Protein AF-A0A5M8RZS4-F1 (afdb_monomer_lite)

Secondary structure (DSSP, 8-state):
-EEEEEEEEEE-TTS-EEEEEEE-HHHHHHHHHHHHHHHHHTT-----HHHHHTTSEEEEEE--S-SS--HHHHHHHHHHTTSEEEEEEEETTEEEEEEPHHHHHHHHHHHHHHHHHTT--

Foldseek 3Di:
DKDKWWWAWDQDPVQWIDTPDTHDPVRLVVVLVVQVVVCVVVVHDHQDSLLSSLSTDIFTFDDDPPDDDDPVRVQVRCVVVQQWDFPPDADPVGTTIGGDPVNVVSNVVSVVVSCVSVVVD

Radius of gyration: 15.72 Å; chains: 1; bounding box: 37×32×42 Å

pLDDT: mean 93.17, std 5.88, range [57.53, 98.19]

Structure (mmCIF, N/CA/C/O backbone):
data_AF-A0A5M8RZS4-F1
#
_entry.id   AF-A0A5M8RZS4-F1
#
loop_
_atom_site.group_PDB
_atom_site.id
_atom_site.type_symbol
_atom_site.label_atom_id
_atom_site.label_alt_id
_atom_site.label_comp_id
_atom_site.label_asym_id
_atom_site.label_entity_id
_atom_site.label_seq_id
_atom_site.pdbx_PDB_ins_code
_atom_site.Cartn_x
_atom_site.Cartn_y
_atom_site.Cartn_z
_atom_site.occupancy
_atom_site.B_iso_or_equiv
_atom_site.auth_seq_id
_atom_site.auth_comp_id
_atom_site.auth_asym_id
_atom_site.auth_atom_id
_atom_site.pdbx_PDB_model_num
ATOM 1 N N . MET A 1 1 ? 15.643 13.192 -7.607 1.00 82.75 1 MET A N 1
ATOM 2 C CA . MET A 1 1 ? 15.361 13.285 -6.157 1.00 82.75 1 MET A CA 1
ATOM 3 C C . MET A 1 1 ? 14.949 11.918 -5.609 1.00 82.75 1 MET A C 1
ATOM 5 O O . MET A 1 1 ? 14.675 11.017 -6.399 1.00 82.75 1 MET A O 1
ATOM 9 N N . LYS A 1 2 ? 14.978 11.732 -4.285 1.00 85.56 2 LYS A N 1
ATOM 10 C CA . LYS A 1 2 ? 14.426 10.560 -3.586 1.00 85.56 2 LYS A CA 1
ATOM 11 C C . LYS A 1 2 ? 13.535 11.069 -2.458 1.00 85.56 2 LYS A C 1
ATOM 13 O O . LYS A 1 2 ? 13.983 11.951 -1.732 1.00 85.56 2 LYS A O 1
ATOM 18 N N . ALA A 1 3 ? 12.328 10.537 -2.333 1.00 91.31 3 ALA A N 1
ATOM 19 C CA . ALA A 1 3 ? 11.406 10.868 -1.250 1.00 91.31 3 ALA A CA 1
ATOM 20 C C . ALA A 1 3 ? 10.629 9.619 -0.819 1.00 91.31 3 ALA A C 1
ATOM 22 O O . ALA A 1 3 ? 10.516 8.661 -1.586 1.00 91.31 3 ALA A O 1
ATOM 23 N N . GLU A 1 4 ? 10.153 9.623 0.419 1.00 94.38 4 GLU A N 1
ATOM 24 C CA . GLU A 1 4 ? 9.324 8.555 0.972 1.00 94.38 4 GLU A CA 1
ATOM 25 C C . GLU A 1 4 ? 7.849 8.844 0.682 1.00 94.38 4 GLU A C 1
ATOM 27 O O . GLU A 1 4 ? 7.398 9.975 0.848 1.00 94.38 4 GLU A O 1
ATOM 32 N N . PHE A 1 5 ? 7.112 7.818 0.263 1.00 96.12 5 PHE A N 1
ATOM 33 C CA . PHE A 1 5 ? 5.683 7.895 -0.026 1.00 96.12 5 PHE A CA 1
ATOM 34 C C . PHE A 1 5 ? 4.940 6.696 0.559 1.00 96.12 5 PHE A C 1
ATOM 36 O O . PHE A 1 5 ? 5.482 5.591 0.686 1.00 96.12 5 PHE A O 1
ATOM 43 N N . TYR A 1 6 ? 3.665 6.913 0.856 1.00 97.38 6 TYR A N 1
ATOM 44 C CA . TYR A 1 6 ? 2.695 5.901 1.230 1.00 97.38 6 TYR A CA 1
ATOM 45 C C . TYR A 1 6 ? 1.814 5.581 0.034 1.00 97.38 6 TYR A C 1
ATOM 47 O O . TYR A 1 6 ? 1.057 6.411 -0.460 1.00 97.38 6 TYR A O 1
ATOM 55 N N . VAL A 1 7 ? 1.923 4.347 -0.438 1.00 97.44 7 VAL A N 1
ATOM 56 C CA . VAL A 1 7 ? 1.322 3.932 -1.699 1.00 97.44 7 VAL A CA 1
ATOM 57 C C . VAL A 1 7 ? 0.205 2.940 -1.433 1.00 97.44 7 VAL A C 1
ATOM 59 O O . VAL A 1 7 ? 0.449 1.865 -0.888 1.00 97.44 7 VAL A O 1
ATOM 62 N N . ASN A 1 8 ? -1.020 3.282 -1.817 1.00 97.06 8 ASN A N 1
ATOM 63 C CA . ASN A 1 8 ? -2.150 2.361 -1.750 1.00 97.06 8 ASN A CA 1
ATOM 64 C C . ASN A 1 8 ? -2.278 1.642 -3.092 1.00 97.06 8 ASN A C 1
ATOM 66 O O . ASN A 1 8 ? -2.448 2.289 -4.123 1.00 97.06 8 ASN A O 1
ATOM 70 N N . ILE A 1 9 ? -2.213 0.313 -3.080 1.00 96.56 9 ILE A N 1
ATOM 71 C CA . ILE A 1 9 ? -2.381 -0.501 -4.282 1.00 96.56 9 ILE A CA 1
ATOM 72 C C . ILE A 1 9 ? -3.447 -1.571 -4.079 1.00 96.56 9 ILE A C 1
ATOM 74 O O . ILE A 1 9 ? -3.701 -2.024 -2.963 1.00 96.56 9 ILE A O 1
ATOM 78 N N . GLU A 1 10 ? -3.994 -2.034 -5.191 1.00 95.06 10 GLU A N 1
ATOM 79 C CA . GLU A 1 10 ? -4.912 -3.157 -5.269 1.00 95.06 10 GLU A CA 1
ATOM 80 C C . GLU A 1 10 ? -4.409 -4.168 -6.302 1.00 95.06 10 GLU A C 1
ATOM 82 O O . GLU A 1 10 ? -3.814 -3.805 -7.315 1.00 95.06 10 GLU A O 1
ATOM 87 N N . VAL A 1 11 ? -4.633 -5.456 -6.043 1.00 95.56 11 VAL A N 1
ATOM 88 C CA . VAL A 1 11 ? -4.476 -6.499 -7.059 1.00 95.56 11 VAL A CA 1
ATOM 89 C C . VAL A 1 11 ? -5.862 -6.784 -7.616 1.00 95.56 11 VAL A C 1
ATOM 91 O O . VAL A 1 11 ? -6.696 -7.354 -6.917 1.00 95.56 11 VAL A O 1
ATOM 94 N N . LEU A 1 12 ? -6.098 -6.378 -8.861 1.00 94.12 12 LEU A N 1
ATOM 95 C CA . LEU A 1 12 ? -7.375 -6.563 -9.541 1.00 94.12 12 LEU A CA 1
ATOM 96 C C . LEU A 1 12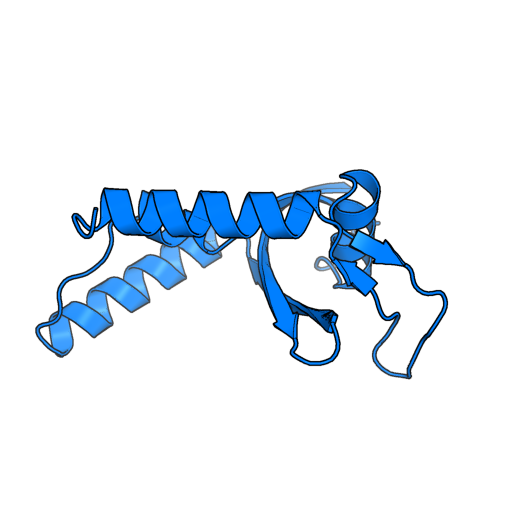 ? -7.651 -8.047 -9.812 1.00 94.12 12 LEU A C 1
ATOM 98 O O . LEU A 1 12 ? -6.726 -8.854 -9.922 1.00 94.12 12 LEU A O 1
ATOM 102 N N . GLU A 1 13 ? -8.918 -8.393 -10.045 1.00 93.38 13 GLU A N 1
ATOM 103 C CA . GLU A 1 13 ? -9.329 -9.744 -10.466 1.00 93.38 13 GLU A CA 1
ATOM 104 C C . GLU A 1 13 ? -8.630 -10.205 -11.756 1.00 93.38 13 GLU A C 1
ATOM 106 O O . GLU A 1 13 ? -8.332 -11.385 -11.927 1.00 93.38 13 GLU A O 1
ATOM 111 N N . SER A 1 14 ? -8.286 -9.261 -12.639 1.00 90.19 14 SER A N 1
ATOM 112 C CA . SER A 1 14 ? -7.489 -9.503 -13.850 1.00 90.19 14 SER A CA 1
ATOM 113 C C . SER A 1 14 ? -6.036 -9.918 -13.568 1.00 90.19 14 SER A C 1
ATOM 115 O O . SER A 1 14 ? -5.301 -10.280 -14.489 1.00 90.19 14 SER A O 1
ATOM 117 N N . GLY A 1 15 ? -5.603 -9.872 -12.305 1.00 93.12 15 GLY A N 1
ATOM 118 C CA . GLY A 1 15 ? -4.262 -10.228 -11.854 1.00 93.12 15 GLY A CA 1
ATOM 119 C C . GLY A 1 15 ? -3.231 -9.109 -11.996 1.00 93.12 15 GLY A C 1
ATOM 120 O O . GLY A 1 15 ? -2.044 -9.370 -11.802 1.00 93.12 15 GLY A O 1
ATOM 121 N N . TYR A 1 16 ? -3.650 -7.887 -12.334 1.00 94.56 16 TYR A N 1
ATOM 122 C CA . TYR A 1 16 ? -2.768 -6.725 -12.452 1.00 94.56 16 TYR A CA 1
ATOM 123 C C . TYR A 1 16 ? -2.806 -5.841 -11.206 1.00 94.56 16 TYR A C 1
ATOM 125 O O . TYR A 1 16 ? -3.802 -5.793 -10.487 1.00 94.56 16 TYR A O 1
ATOM 133 N N . ILE A 1 17 ? -1.705 -5.135 -10.964 1.00 95.81 17 ILE A N 1
ATOM 134 C CA . ILE A 1 17 ? -1.608 -4.118 -9.922 1.00 95.81 17 ILE A CA 1
ATOM 135 C C . ILE A 1 17 ? -2.292 -2.845 -10.416 1.00 95.81 17 ILE A C 1
ATOM 137 O O . ILE A 1 17 ? -1.969 -2.339 -11.491 1.00 95.81 17 ILE A O 1
ATOM 141 N N . TYR A 1 18 ? -3.179 -2.311 -9.591 1.00 93.94 18 TYR A N 1
ATOM 142 C CA . TYR A 1 18 ? -3.753 -0.985 -9.720 1.00 93.94 18 TYR A CA 1
ATOM 143 C C . TYR A 1 18 ? -3.230 -0.088 -8.599 1.00 93.94 18 TYR A C 1
ATOM 145 O O . TYR A 1 18 ? -3.163 -0.502 -7.440 1.00 93.94 18 TYR A O 1
ATOM 153 N N . LEU A 1 19 ? -2.819 1.128 -8.947 1.00 94.75 19 LEU A N 1
ATOM 154 C CA . LEU A 1 19 ? -2.323 2.116 -8.000 1.00 94.75 19 LEU A CA 1
ATOM 155 C C . LEU A 1 19 ? -3.470 3.056 -7.622 1.00 94.75 19 LEU A C 1
ATOM 157 O O . LEU A 1 19 ? -3.890 3.874 -8.429 1.00 94.75 19 LEU A O 1
ATOM 161 N N . ASN A 1 20 ? -3.988 2.917 -6.402 1.00 95.06 20 ASN A N 1
ATOM 162 C CA . ASN A 1 20 ? -5.121 3.708 -5.923 1.00 95.06 20 ASN A CA 1
ATOM 163 C C . ASN A 1 20 ? -4.711 5.137 -5.572 1.00 95.06 20 ASN A C 1
ATOM 165 O O . ASN A 1 20 ? -5.422 6.079 -5.914 1.00 95.06 20 ASN A O 1
ATOM 169 N N . SER A 1 21 ? -3.600 5.293 -4.848 1.00 95.12 21 SER A N 1
ATOM 170 C CA . SER A 1 21 ? -3.081 6.614 -4.498 1.00 95.12 21 SER A CA 1
ATOM 171 C C . SER A 1 21 ? -1.605 6.605 -4.108 1.00 95.12 21 SER A C 1
ATOM 173 O O . SER A 1 21 ? -1.046 5.575 -3.708 1.00 95.12 21 SER A O 1
ATOM 175 N N . ILE A 1 22 ? -0.986 7.780 -4.239 1.00 96.00 22 ILE A N 1
ATOM 176 C CA . ILE A 1 22 ? 0.381 8.082 -3.823 1.00 96.00 22 ILE A CA 1
ATOM 177 C C . ILE A 1 22 ? 0.296 9.279 -2.884 1.00 96.00 22 ILE A C 1
ATOM 179 O O . ILE A 1 22 ? -0.014 10.380 -3.324 1.00 96.00 22 ILE A O 1
ATOM 183 N N . GLU A 1 23 ? 0.550 9.047 -1.605 1.00 95.88 23 GLU A N 1
ATOM 184 C CA . GLU A 1 23 ? 0.379 10.045 -0.551 1.00 95.88 23 GLU A CA 1
ATOM 185 C C . GLU A 1 23 ? 1.730 10.317 0.110 1.00 95.88 23 GLU A C 1
ATOM 187 O O . GLU A 1 23 ? 2.556 9.405 0.254 1.00 95.88 23 GLU A O 1
ATOM 192 N N . ASP A 1 24 ? 1.955 11.545 0.562 1.00 95.06 24 ASP A N 1
ATOM 193 C CA . ASP A 1 24 ? 2.986 11.791 1.564 1.00 95.06 24 ASP A CA 1
ATOM 194 C C . ASP A 1 24 ? 2.463 11.508 2.990 1.00 95.06 24 ASP A C 1
ATOM 196 O O . ASP A 1 24 ? 1.331 11.068 3.207 1.00 95.06 24 ASP A O 1
ATOM 200 N N . GLU A 1 25 ? 3.326 11.665 3.996 1.00 94.88 25 GLU A N 1
ATOM 201 C CA . GLU A 1 25 ? 2.951 11.431 5.396 1.00 94.88 25 GLU A CA 1
ATOM 202 C C . GLU A 1 25 ? 1.840 12.386 5.868 1.00 94.88 25 GLU A C 1
ATOM 204 O O . GLU A 1 25 ? 0.952 11.964 6.610 1.00 94.88 25 GLU A O 1
ATOM 209 N N . GLU A 1 26 ? 1.864 13.650 5.439 1.00 96.31 26 GLU A N 1
ATOM 210 C CA . GLU A 1 26 ? 0.871 14.649 5.836 1.00 96.31 26 GLU A CA 1
ATOM 211 C C . GLU A 1 26 ? -0.501 14.305 5.246 1.00 96.31 26 GLU A C 1
ATOM 213 O O . GLU A 1 26 ? -1.509 14.322 5.961 1.00 96.31 26 GLU A O 1
ATOM 218 N N . ASP A 1 27 ? -0.541 13.887 3.983 1.00 96.19 27 ASP A N 1
ATOM 219 C CA . ASP A 1 27 ? -1.749 13.411 3.314 1.00 96.19 27 ASP A CA 1
ATOM 220 C C . ASP A 1 27 ? -2.367 12.197 4.025 1.00 96.19 27 ASP A C 1
ATOM 222 O O . ASP A 1 27 ? -3.585 12.153 4.257 1.00 96.19 27 ASP A O 1
ATOM 226 N N . VAL A 1 28 ? -1.542 11.233 4.458 1.00 97.06 28 VAL A N 1
ATOM 227 C CA . VAL A 1 28 ? -2.005 10.068 5.233 1.00 97.06 28 VAL A CA 1
ATOM 228 C C . VAL A 1 28 ? -2.587 10.487 6.582 1.00 97.06 28 VAL A C 1
ATOM 230 O O . VAL A 1 28 ? -3.652 9.990 6.965 1.00 97.06 28 VAL A O 1
ATOM 233 N N . LEU A 1 29 ? -1.932 11.403 7.302 1.00 97.75 29 LEU A N 1
ATOM 234 C CA . LEU A 1 29 ? -2.422 11.917 8.585 1.00 97.75 29 LEU A CA 1
ATOM 235 C C . LEU A 1 29 ? -3.744 12.674 8.416 1.00 97.75 29 LEU A C 1
ATOM 237 O O . LEU A 1 29 ? -4.700 12.429 9.159 1.00 97.75 29 LEU A O 1
ATOM 241 N N . ASN A 1 30 ? -3.840 13.521 7.393 1.00 97.69 30 ASN A N 1
ATOM 242 C CA . ASN A 1 30 ? -5.058 14.245 7.047 1.00 97.69 30 ASN A CA 1
ATOM 243 C C . ASN A 1 30 ? -6.193 13.282 6.675 1.00 97.69 30 ASN A C 1
ATOM 245 O O . ASN A 1 30 ? -7.335 13.445 7.115 1.00 97.69 30 ASN A O 1
ATOM 249 N N . SER A 1 31 ? -5.892 12.235 5.904 1.00 96.06 31 SER A N 1
ATOM 250 C CA . SER A 1 31 ? -6.866 11.203 5.551 1.00 96.06 31 SER A CA 1
ATOM 251 C C . SER A 1 31 ? -7.330 10.398 6.767 1.00 96.06 31 SER A C 1
ATOM 253 O O . SER A 1 31 ? -8.525 10.109 6.893 1.00 96.06 31 SER A O 1
ATOM 255 N N . TYR A 1 32 ? -6.425 10.070 7.692 1.00 97.19 32 TYR A N 1
ATOM 256 C CA . TYR A 1 32 ? -6.776 9.424 8.955 1.00 97.19 32 TYR A CA 1
ATOM 257 C C . TYR A 1 32 ? -7.693 10.312 9.802 1.00 97.19 32 TYR A C 1
ATOM 259 O O . TYR A 1 32 ? -8.727 9.842 10.279 1.00 97.19 32 TYR A O 1
ATOM 267 N N . GLN A 1 33 ? -7.382 11.603 9.934 1.00 97.50 33 GLN A N 1
ATOM 268 C CA . GLN A 1 33 ? -8.212 12.532 10.700 1.00 97.50 33 GLN A CA 1
ATOM 269 C C . GLN A 1 33 ? -9.623 12.644 10.107 1.00 97.50 33 GLN A C 1
ATOM 271 O O . GLN A 1 33 ? -10.609 12.505 10.832 1.00 97.50 33 GLN A O 1
ATOM 276 N N . ARG A 1 34 ? -9.740 12.767 8.776 1.00 96.12 34 ARG A N 1
ATOM 277 C CA . ARG A 1 34 ? -11.041 12.738 8.080 1.00 96.12 34 ARG A CA 1
ATOM 278 C C . ARG A 1 34 ? -11.809 11.442 8.345 1.00 96.12 34 ARG A C 1
ATOM 280 O O . ARG A 1 34 ? -13.019 11.483 8.572 1.00 96.12 34 ARG A O 1
ATOM 287 N N . HIS A 1 35 ? -11.123 10.298 8.336 1.00 94.00 35 HIS A N 1
ATOM 288 C CA . HIS A 1 35 ? -11.726 9.003 8.656 1.00 94.00 35 HIS A CA 1
ATOM 289 C C . HIS A 1 35 ? -12.259 8.961 10.095 1.00 94.00 35 HIS A C 1
ATOM 291 O O . HIS A 1 35 ? -13.394 8.534 10.317 1.00 94.00 35 HIS A O 1
ATOM 297 N N . VAL A 1 36 ? -11.474 9.450 11.059 1.00 96.25 36 VAL A N 1
ATOM 298 C CA . VAL A 1 36 ? -11.865 9.528 12.471 1.00 96.25 36 VAL A CA 1
ATOM 299 C C . VAL A 1 36 ? -13.077 10.435 12.662 1.00 96.25 36 VAL A C 1
ATOM 301 O O . VAL A 1 36 ? -14.037 10.049 13.331 1.00 96.25 36 VAL A O 1
ATOM 304 N N . ASP A 1 37 ? -13.070 11.617 12.054 1.00 96.62 37 ASP A N 1
ATOM 305 C CA . ASP A 1 37 ? -14.162 12.581 12.181 1.00 96.62 37 ASP A CA 1
ATOM 306 C C . ASP A 1 37 ? -15.455 12.059 11.557 1.00 96.62 37 ASP A C 1
ATOM 308 O O . ASP A 1 37 ? -16.535 12.218 12.131 1.00 96.62 37 ASP A O 1
ATOM 312 N N . PHE A 1 38 ? -15.360 11.379 10.413 1.00 94.88 38 PHE A N 1
ATOM 313 C CA . PHE A 1 38 ? -16.510 10.724 9.805 1.00 94.88 38 PHE A CA 1
ATOM 314 C C . PHE A 1 38 ? -17.063 9.609 10.697 1.00 94.88 38 PHE A C 1
ATOM 316 O O . PHE A 1 38 ? -18.262 9.582 10.964 1.00 94.88 38 PHE A O 1
ATOM 323 N N . ALA A 1 39 ? -16.205 8.726 11.212 1.00 94.31 39 ALA A N 1
ATOM 324 C CA . ALA A 1 39 ? -16.619 7.631 12.085 1.00 94.31 39 ALA A CA 1
ATOM 325 C C . ALA A 1 39 ? -17.292 8.132 13.373 1.00 94.31 39 ALA A C 1
ATOM 327 O O . ALA A 1 39 ? -18.332 7.596 13.758 1.00 94.31 39 ALA A O 1
ATOM 328 N N . LYS A 1 40 ? -16.769 9.210 13.978 1.00 94.19 40 LYS A N 1
ATOM 329 C CA . LYS A 1 40 ? -17.402 9.895 15.117 1.00 94.19 40 LYS A CA 1
ATOM 330 C C . LYS A 1 40 ? -18.807 10.389 14.774 1.00 94.19 40 LYS A C 1
ATOM 332 O O . LYS A 1 40 ? -19.727 10.160 15.552 1.00 94.19 40 LYS A O 1
ATOM 337 N N . LYS A 1 41 ? -18.992 11.012 13.602 1.00 95.62 41 LYS A N 1
ATOM 338 C CA . LYS A 1 41 ? -20.307 11.504 13.146 1.00 95.62 41 LYS A CA 1
ATOM 339 C C . LYS A 1 41 ? -21.342 10.389 12.987 1.00 95.62 41 LYS A C 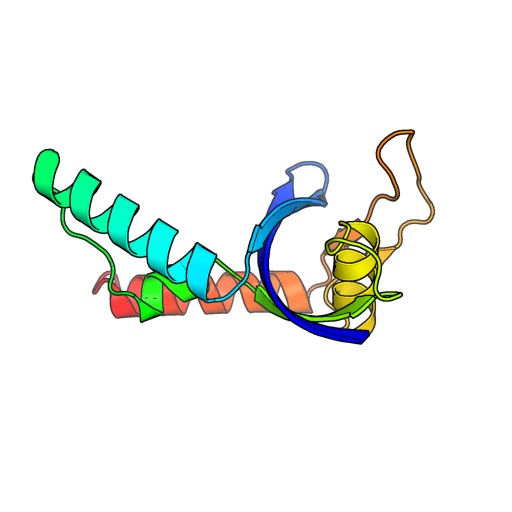1
ATOM 341 O O . LYS A 1 41 ? -22.519 10.634 13.219 1.00 95.62 41 LYS A O 1
ATOM 346 N N . ILE A 1 42 ? -20.920 9.183 12.607 1.00 95.50 42 ILE A N 1
ATOM 347 C CA . ILE A 1 42 ? -21.821 8.040 12.373 1.00 95.50 42 ILE A CA 1
ATOM 348 C C . ILE A 1 42 ? -21.814 7.000 13.506 1.00 95.50 42 ILE A C 1
ATOM 350 O O . ILE A 1 42 ? -22.344 5.904 13.330 1.00 95.50 42 ILE A O 1
ATOM 354 N N . GLY A 1 43 ? -21.189 7.306 14.649 1.00 91.69 43 GLY A N 1
ATOM 355 C CA . GLY A 1 43 ? -21.155 6.424 15.820 1.00 91.69 43 GLY A CA 1
ATOM 356 C C . GLY A 1 43 ? -20.390 5.110 15.618 1.00 91.69 43 GLY A C 1
ATOM 357 O O . GLY A 1 43 ? -20.703 4.114 16.269 1.00 91.69 43 GLY A O 1
ATOM 358 N N . LYS A 1 44 ? -19.403 5.071 14.713 1.00 91.62 44 LYS A N 1
ATOM 359 C CA . LYS A 1 44 ? -18.571 3.882 14.470 1.00 91.62 44 LYS A CA 1
ATOM 360 C C . LYS A 1 44 ? -17.226 3.978 15.185 1.00 91.62 44 LYS A C 1
ATOM 362 O O . LYS A 1 44 ? -16.649 5.053 15.323 1.00 91.62 44 LYS A O 1
ATOM 367 N N . LYS A 1 45 ? -16.704 2.819 15.598 1.00 88.31 45 LYS A N 1
ATOM 368 C CA . LYS A 1 45 ? -15.322 2.696 16.078 1.00 88.31 45 LYS A CA 1
ATOM 369 C C . LYS A 1 45 ? -14.347 2.968 14.932 1.00 88.31 45 LYS A C 1
ATOM 371 O O . LYS A 1 45 ? -14.618 2.613 13.785 1.00 88.31 45 LYS A O 1
ATOM 376 N N . THR A 1 46 ? -13.212 3.561 15.267 1.00 90.94 46 THR A N 1
ATOM 377 C CA . THR A 1 46 ? -12.108 3.839 14.344 1.00 90.94 46 THR A CA 1
ATOM 378 C C . THR A 1 46 ? -10.967 2.867 14.597 1.00 90.94 46 THR A C 1
ATOM 380 O O . THR A 1 46 ? -10.688 2.539 15.750 1.00 90.94 46 THR A O 1
ATOM 383 N N . GLU A 1 47 ? -10.276 2.438 13.541 1.00 92.06 47 GLU A N 1
ATOM 384 C CA . GLU A 1 47 ? -8.955 1.817 13.707 1.00 92.06 47 GLU A CA 1
ATOM 385 C C . GLU A 1 47 ? -7.948 2.862 14.227 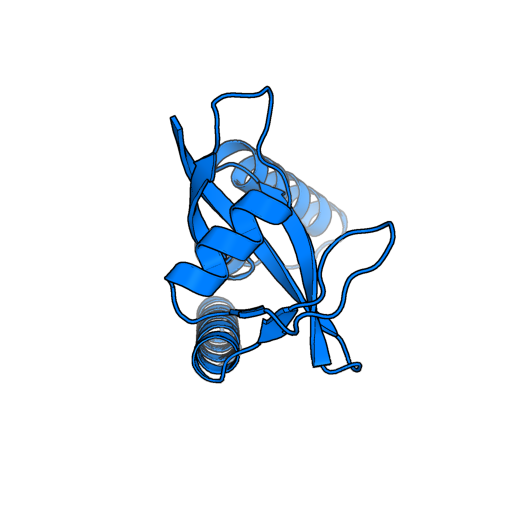1.00 92.06 47 GLU A C 1
ATOM 387 O O . GLU A 1 47 ? -8.160 4.063 14.055 1.00 92.06 47 GLU A O 1
ATOM 392 N N . CYS A 1 48 ? -6.869 2.430 14.886 1.00 94.50 48 CYS A N 1
ATOM 393 C CA . CYS A 1 48 ? -5.790 3.333 15.292 1.00 94.50 48 CYS A CA 1
ATOM 394 C C . CYS A 1 48 ? -4.967 3.795 14.075 1.00 94.50 48 CYS A C 1
ATOM 396 O O . CYS A 1 48 ? -4.975 3.142 13.029 1.00 94.50 48 CYS A O 1
ATOM 398 N N . LEU A 1 49 ? -4.209 4.890 14.216 1.00 95.81 49 LEU A N 1
ATOM 399 C CA . LEU A 1 49 ? -3.371 5.427 13.135 1.00 95.81 49 LEU A CA 1
ATOM 400 C C . LEU A 1 49 ? -2.393 4.379 12.587 1.00 95.81 49 LEU A C 1
ATOM 402 O O . LEU A 1 49 ? -2.223 4.267 11.376 1.00 95.81 49 LEU A O 1
ATOM 406 N N . GLU A 1 50 ? -1.775 3.585 13.463 1.00 95.50 50 GLU A N 1
ATOM 407 C CA . GLU A 1 50 ? -0.861 2.521 13.043 1.00 95.50 50 GLU A CA 1
ATOM 408 C C . GLU A 1 50 ? -1.561 1.501 12.143 1.00 95.50 50 GLU A C 1
ATOM 410 O O . GLU A 1 50 ? -1.040 1.171 11.080 1.00 95.50 50 GLU A O 1
ATOM 415 N N . GLY A 1 51 ? -2.767 1.060 12.513 1.00 95.56 51 GLY A N 1
ATOM 416 C CA . GLY A 1 51 ? -3.587 0.171 11.689 1.00 95.56 51 GLY A CA 1
ATOM 417 C C . GLY A 1 51 ? -3.998 0.827 10.370 1.00 95.56 51 GLY A C 1
ATOM 418 O O . GLY A 1 51 ? -3.908 0.207 9.311 1.00 95.56 51 GLY A O 1
ATOM 419 N N . PHE A 1 52 ? -4.351 2.111 10.403 1.00 95.38 52 PHE A N 1
ATOM 420 C CA . PHE A 1 52 ? -4.695 2.870 9.206 1.00 95.38 52 PHE A CA 1
ATOM 421 C C . PHE A 1 52 ? -3.528 2.932 8.208 1.00 95.38 52 PHE A C 1
ATOM 423 O O . PHE A 1 52 ? -3.716 2.658 7.022 1.00 95.38 52 PHE A O 1
ATOM 430 N N . LYS A 1 53 ? -2.306 3.207 8.687 1.00 96.44 53 LYS A N 1
ATOM 431 C CA . LYS A 1 53 ? -1.091 3.273 7.856 1.00 96.44 53 LYS A CA 1
ATOM 432 C C . LYS A 1 53 ? -0.758 1.954 7.162 1.00 96.44 53 LYS A C 1
ATOM 434 O O . LYS A 1 53 ? -0.176 1.965 6.083 1.00 96.44 53 LYS A O 1
ATOM 439 N N . LYS A 1 54 ? -1.165 0.809 7.717 1.00 96.06 54 LYS A N 1
ATOM 440 C CA . LYS A 1 54 ? -0.958 -0.509 7.087 1.00 96.06 54 LYS A CA 1
ATOM 441 C C . LYS A 1 54 ? -1.778 -0.720 5.808 1.00 96.06 54 LYS A C 1
ATOM 443 O O . LYS A 1 54 ? -1.578 -1.730 5.149 1.00 96.06 54 LYS A O 1
ATOM 448 N N . LYS A 1 55 ? -2.684 0.194 5.434 1.00 95.44 55 LYS A N 1
ATOM 449 C CA . LYS A 1 55 ? -3.314 0.210 4.096 1.00 95.44 55 LYS A CA 1
ATOM 450 C C . LYS A 1 55 ? -2.332 0.560 2.978 1.00 95.44 55 LYS A C 1
ATOM 452 O O . LYS A 1 55 ? -2.633 0.322 1.815 1.00 95.44 55 LYS A O 1
ATOM 457 N N . TYR A 1 56 ? -1.195 1.148 3.333 1.00 97.44 56 TYR A N 1
ATOM 458 C CA . TYR A 1 56 ? -0.232 1.689 2.395 1.00 97.44 56 TYR A CA 1
ATOM 459 C C . TYR A 1 56 ? 1.074 0.900 2.453 1.00 97.44 56 TYR A C 1
ATOM 461 O O . TYR A 1 56 ? 1.508 0.429 3.508 1.00 97.44 56 TYR A O 1
ATOM 469 N N . ILE A 1 57 ? 1.746 0.798 1.316 1.00 97.50 57 ILE A N 1
ATOM 470 C CA . ILE A 1 57 ? 3.121 0.329 1.209 1.00 97.50 57 ILE A CA 1
ATOM 471 C C . ILE A 1 57 ? 4.031 1.550 1.294 1.00 97.50 57 ILE A C 1
ATOM 473 O O . ILE A 1 57 ? 3.932 2.464 0.479 1.00 97.50 57 ILE A O 1
ATOM 477 N N . HIS A 1 58 ? 4.939 1.553 2.266 1.00 96.62 58 HIS A N 1
ATOM 478 C CA . HIS A 1 58 ? 5.927 2.616 2.414 1.00 96.62 58 HIS A CA 1
ATOM 479 C C . HIS A 1 58 ? 7.102 2.405 1.443 1.00 96.62 58 HIS A C 1
ATOM 481 O O . HIS A 1 58 ? 7.805 1.380 1.487 1.00 96.62 58 HIS A O 1
ATOM 487 N N . LEU A 1 59 ? 7.307 3.359 0.535 1.00 96.19 59 LEU A N 1
ATOM 488 C CA . LEU A 1 59 ? 8.289 3.275 -0.540 1.00 96.19 59 LEU A CA 1
ATOM 489 C C . LEU A 1 59 ? 9.163 4.526 -0.616 1.00 96.19 59 LEU A C 1
ATOM 491 O O . LEU A 1 59 ? 8.664 5.636 -0.755 1.00 96.19 59 LEU A O 1
ATOM 495 N N . ASN A 1 60 ? 10.474 4.305 -0.708 1.00 95.19 60 ASN A N 1
ATOM 496 C CA . ASN A 1 60 ? 11.406 5.316 -1.184 1.00 95.19 60 ASN A CA 1
ATOM 497 C C . ASN A 1 60 ? 11.361 5.349 -2.716 1.00 95.19 60 ASN A C 1
ATOM 499 O O . ASN A 1 60 ? 11.806 4.404 -3.383 1.00 95.19 60 ASN A O 1
ATOM 503 N N . VAL A 1 61 ? 10.814 6.424 -3.273 1.00 95.06 61 VAL A N 1
ATOM 504 C CA . VAL A 1 61 ? 10.618 6.595 -4.711 1.00 95.06 61 VAL A CA 1
ATOM 505 C C . VAL A 1 61 ? 11.655 7.570 -5.262 1.00 95.06 61 VAL A C 1
ATOM 507 O O . VAL A 1 61 ? 11.850 8.676 -4.756 1.00 95.06 61 VAL A O 1
ATOM 510 N N . LYS A 1 62 ? 12.343 7.150 -6.331 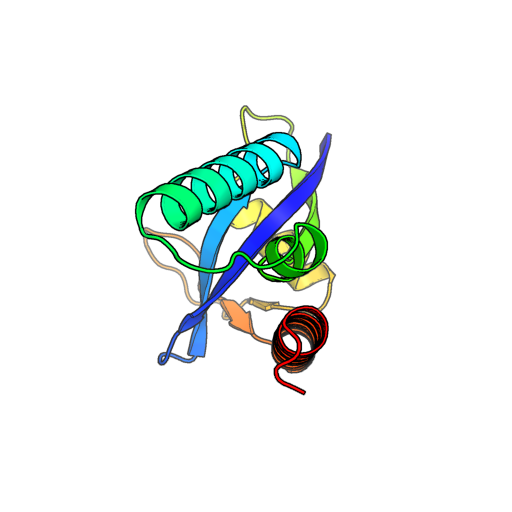1.00 92.56 62 LYS A N 1
ATOM 511 C CA . LYS A 1 62 ? 13.300 7.985 -7.069 1.00 92.56 62 LYS A CA 1
ATOM 512 C C . LYS A 1 62 ? 12.630 8.524 -8.332 1.00 92.56 62 LYS A C 1
ATOM 514 O O . LYS A 1 62 ? 12.288 7.724 -9.196 1.00 92.56 62 LYS A O 1
ATOM 519 N N . PHE A 1 63 ? 12.567 9.845 -8.453 1.00 91.31 63 PHE A N 1
ATOM 520 C CA . PHE A 1 63 ? 11.997 10.578 -9.590 1.00 91.31 63 PHE A CA 1
ATOM 521 C C . PHE A 1 63 ? 12.939 11.717 -10.023 1.00 91.31 63 PHE A C 1
ATOM 523 O O . PHE A 1 63 ? 13.936 12.004 -9.348 1.00 91.31 63 PHE A O 1
ATOM 530 N N . ASP A 1 64 ? 12.683 12.343 -11.164 1.00 88.50 64 ASP A N 1
ATOM 531 C CA . ASP A 1 64 ? 13.570 13.322 -11.819 1.00 88.50 64 ASP A CA 1
ATOM 532 C C . ASP A 1 64 ? 13.532 14.743 -11.217 1.00 88.50 64 ASP A C 1
ATOM 534 O O . ASP A 1 64 ? 14.333 15.589 -11.599 1.00 88.50 64 ASP A O 1
ATOM 538 N N . GLY A 1 65 ? 12.691 14.986 -10.208 1.00 82.69 65 GLY A N 1
ATOM 539 C CA . GLY A 1 65 ? 12.530 16.302 -9.579 1.00 82.69 65 GLY A CA 1
ATOM 540 C C . GLY A 1 65 ? 11.453 17.175 -10.224 1.00 82.69 65 GLY A C 1
ATOM 541 O O . GLY A 1 65 ? 11.318 18.338 -9.847 1.00 82.69 65 GLY A O 1
ATOM 542 N N . ARG A 1 66 ? 10.663 16.622 -11.155 1.00 90.31 66 ARG A N 1
ATOM 543 C CA . ARG A 1 66 ? 9.413 17.239 -11.611 1.00 90.31 66 ARG A CA 1
ATOM 544 C C . ARG A 1 66 ? 8.437 17.470 -10.457 1.00 90.31 66 ARG A C 1
ATOM 546 O O . ARG A 1 66 ? 8.576 16.916 -9.363 1.00 90.31 66 ARG A O 1
ATOM 553 N N . LYS A 1 67 ? 7.434 18.314 -10.708 1.00 85.00 67 LYS A N 1
ATOM 554 C CA . LYS A 1 67 ? 6.386 18.609 -9.731 1.00 85.00 67 LYS A CA 1
ATOM 555 C C . LYS A 1 67 ? 5.496 17.376 -9.559 1.00 85.00 67 LYS A C 1
ATOM 557 O O . LYS A 1 67 ? 4.588 17.158 -10.352 1.00 85.00 67 LYS A O 1
ATOM 562 N N . GLY A 1 68 ? 5.766 16.615 -8.507 1.00 84.44 68 GLY A N 1
ATOM 563 C CA . GLY A 1 68 ? 5.021 15.411 -8.160 1.00 84.44 68 GLY A CA 1
ATOM 564 C C . GLY A 1 68 ? 5.681 14.126 -8.651 1.00 84.44 68 GLY A C 1
ATOM 565 O O . GLY A 1 68 ? 6.552 14.117 -9.522 1.00 84.44 68 GLY A O 1
ATOM 566 N N . VAL A 1 69 ? 5.260 13.034 -8.032 1.00 92.38 69 VAL A N 1
ATOM 567 C CA . VAL A 1 69 ? 5.647 11.670 -8.376 1.00 92.38 69 VAL A CA 1
ATOM 568 C C . VAL A 1 69 ? 4.584 11.080 -9.302 1.00 92.38 69 VAL A C 1
ATOM 570 O O . VAL A 1 69 ? 3.398 11.324 -9.104 1.00 92.38 69 VAL A O 1
ATOM 573 N N . GLU A 1 70 ? 4.995 10.332 -10.323 1.00 92.62 70 GLU A N 1
ATOM 574 C CA . GLU A 1 70 ? 4.053 9.647 -11.216 1.00 92.62 70 GLU A CA 1
ATOM 575 C C . GLU A 1 70 ? 3.940 8.162 -10.868 1.00 92.62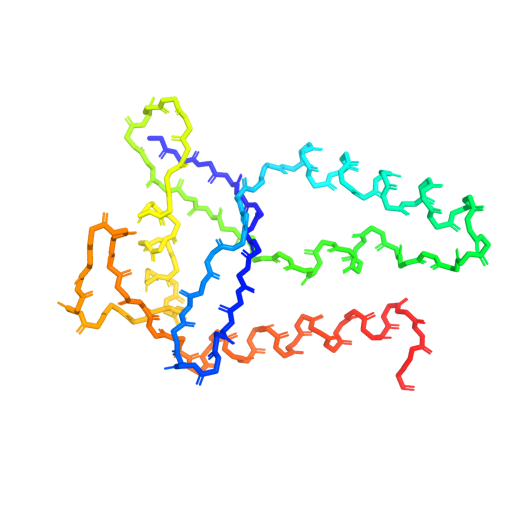 70 GLU A C 1
ATOM 577 O O . GLU A 1 70 ? 4.870 7.555 -10.326 1.00 92.62 70 GLU A O 1
ATOM 582 N N . ASP A 1 71 ? 2.854 7.534 -11.313 1.00 93.12 71 ASP A N 1
ATOM 583 C CA . ASP A 1 71 ? 2.618 6.092 -11.209 1.00 93.12 71 ASP A CA 1
ATOM 584 C C . ASP A 1 71 ? 3.810 5.270 -11.715 1.00 93.12 71 ASP A C 1
ATOM 586 O O . ASP A 1 71 ? 4.207 4.276 -11.105 1.00 93.12 71 ASP A O 1
ATOM 590 N N . SER A 1 72 ? 4.452 5.722 -12.799 1.00 92.31 72 SER A N 1
ATOM 591 C CA . SER A 1 72 ? 5.627 5.058 -13.368 1.00 92.31 72 SER A CA 1
ATOM 592 C C . SER A 1 72 ? 6.837 5.054 -12.420 1.00 92.31 72 SER A C 1
ATOM 594 O O . SER A 1 72 ? 7.600 4.085 -12.398 1.00 92.31 72 SER A O 1
ATOM 596 N N . ASP A 1 73 ? 7.020 6.091 -11.595 1.00 94.44 73 ASP A N 1
ATOM 597 C CA . ASP A 1 73 ? 8.081 6.138 -10.584 1.00 94.44 73 ASP A CA 1
ATOM 598 C C . ASP A 1 73 ? 7.829 5.116 -9.474 1.00 94.44 73 ASP A C 1
ATOM 600 O O . ASP A 1 73 ? 8.746 4.395 -9.059 1.00 94.44 73 ASP A O 1
ATOM 604 N N . VAL A 1 74 ? 6.575 5.026 -9.030 1.00 95.81 74 VAL A N 1
ATOM 605 C CA . VAL A 1 74 ? 6.124 4.094 -7.993 1.00 95.81 74 VAL A CA 1
ATOM 606 C C . VAL A 1 74 ? 6.229 2.651 -8.471 1.00 95.81 74 VAL A C 1
ATOM 608 O O . VAL A 1 74 ? 6.814 1.820 -7.774 1.00 95.81 74 VAL A O 1
ATOM 611 N N . MET A 1 75 ? 5.754 2.347 -9.680 1.00 95.56 75 MET A N 1
ATOM 612 C CA . MET A 1 75 ? 5.857 1.001 -10.247 1.00 95.56 75 MET A CA 1
ATOM 613 C C . MET A 1 75 ? 7.318 0.575 -10.407 1.00 95.56 75 MET A C 1
ATOM 615 O O . MET A 1 75 ? 7.680 -0.537 -10.023 1.00 95.56 75 MET A O 1
ATOM 619 N N . ARG A 1 76 ? 8.209 1.476 -10.847 1.00 94.81 76 ARG A N 1
ATOM 620 C CA . ARG A 1 76 ? 9.659 1.209 -10.857 1.00 94.81 76 ARG A CA 1
ATOM 621 C C . ARG A 1 76 ? 10.209 0.920 -9.459 1.00 94.81 76 ARG A C 1
ATOM 623 O O . ARG A 1 76 ? 11.078 0.058 -9.316 1.00 94.81 76 ARG A O 1
ATOM 630 N N . ALA A 1 77 ? 9.743 1.625 -8.427 1.00 96.75 77 ALA A N 1
ATOM 631 C CA . ALA A 1 77 ? 10.145 1.359 -7.046 1.00 96.75 77 ALA A CA 1
ATOM 632 C C . ALA A 1 77 ? 9.653 -0.018 -6.560 1.00 96.75 77 ALA A C 1
ATOM 634 O O . ALA A 1 77 ? 10.427 -0.753 -5.944 1.00 96.75 77 ALA A O 1
ATOM 635 N N . LEU A 1 78 ? 8.419 -0.407 -6.898 1.00 97.25 78 LEU A N 1
ATOM 636 C CA . LEU A 1 78 ? 7.862 -1.732 -6.602 1.00 97.25 78 LEU A CA 1
ATOM 637 C C . LEU A 1 78 ? 8.637 -2.854 -7.308 1.00 97.25 78 LEU A C 1
ATOM 639 O O . LEU A 1 78 ? 8.989 -3.844 -6.665 1.00 97.25 78 LEU A O 1
ATOM 643 N N . VAL A 1 79 ? 8.971 -2.686 -8.592 1.00 96.38 79 VAL A N 1
ATOM 644 C CA . VAL A 1 79 ? 9.795 -3.647 -9.350 1.00 96.38 79 VAL A CA 1
ATOM 645 C C . VAL A 1 79 ? 11.172 -3.807 -8.700 1.00 96.38 79 VAL A C 1
ATOM 647 O O . VAL A 1 79 ? 11.608 -4.926 -8.442 1.00 96.38 79 VAL A O 1
ATOM 650 N N . ARG A 1 80 ? 11.837 -2.701 -8.333 1.00 96.19 80 ARG A N 1
ATOM 651 C CA . ARG A 1 80 ? 13.141 -2.740 -7.637 1.00 96.19 80 ARG A CA 1
ATOM 652 C C . ARG A 1 80 ? 13.091 -3.457 -6.289 1.00 96.19 80 ARG A C 1
ATOM 654 O O . ARG A 1 80 ? 14.089 -4.048 -5.890 1.00 96.19 80 ARG A O 1
ATOM 661 N N . LYS A 1 81 ? 11.955 -3.407 -5.589 1.00 96.62 81 LYS A N 1
ATOM 662 C CA . LYS A 1 81 ? 11.728 -4.137 -4.332 1.00 96.62 81 LYS A CA 1
ATOM 663 C C . LYS A 1 81 ? 11.228 -5.574 -4.538 1.00 96.62 81 LYS A C 1
ATOM 665 O O . LYS A 1 81 ? 10.898 -6.233 -3.556 1.00 96.62 81 LYS A O 1
ATOM 670 N N . ASN A 1 82 ? 11.171 -6.068 -5.777 1.00 97.44 82 ASN A N 1
ATOM 671 C CA . ASN A 1 82 ? 10.628 -7.384 -6.120 1.00 97.44 82 ASN A CA 1
ATOM 672 C C . ASN A 1 82 ? 9.171 -7.574 -5.646 1.00 97.44 82 ASN A C 1
ATOM 674 O O . ASN A 1 82 ? 8.784 -8.651 -5.186 1.00 97.44 82 ASN A O 1
ATOM 678 N N . LEU A 1 83 ? 8.370 -6.507 -5.723 1.00 97.69 83 LEU A N 1
ATOM 679 C CA . LEU A 1 83 ? 6.935 -6.496 -5.407 1.00 97.69 83 LEU A CA 1
ATOM 680 C C . LEU A 1 83 ? 6.065 -6.515 -6.676 1.00 97.69 83 LEU A C 1
ATOM 682 O O . LEU A 1 83 ? 4.923 -6.967 -6.647 1.00 97.69 83 LEU A O 1
ATOM 686 N N . ALA A 1 84 ? 6.609 -6.071 -7.806 1.00 97.56 84 ALA A N 1
ATOM 687 C CA . ALA A 1 84 ? 5.916 -6.041 -9.087 1.00 97.56 84 ALA A CA 1
ATOM 688 C C . ALA A 1 84 ? 6.780 -6.644 -10.200 1.00 97.56 84 ALA A C 1
ATOM 690 O O . ALA A 1 84 ? 8.006 -6.535 -10.169 1.00 97.56 84 ALA A O 1
ATOM 691 N N . LEU A 1 85 ? 6.127 -7.240 -11.195 1.00 96.50 85 LEU A N 1
ATOM 692 C CA . LEU A 1 85 ? 6.727 -7.699 -12.444 1.00 96.50 85 LEU A CA 1
ATOM 693 C C . LEU A 1 85 ? 6.135 -6.902 -13.598 1.00 96.50 85 LEU A C 1
ATOM 695 O O . LEU A 1 85 ? 4.918 -6.886 -13.788 1.00 96.50 85 LEU A O 1
ATOM 699 N N . GLU A 1 86 ? 6.996 -6.256 -14.373 1.00 91.56 86 GLU A N 1
ATOM 700 C CA . GLU A 1 86 ? 6.594 -5.619 -15.621 1.00 91.56 86 GLU A CA 1
ATOM 701 C C . GLU A 1 86 ? 6.255 -6.694 -16.653 1.00 91.56 86 GLU A C 1
ATOM 703 O O . GLU A 1 86 ? 7.025 -7.629 -16.871 1.00 91.56 86 GLU A O 1
ATOM 708 N N . THR A 1 87 ? 5.077 -6.591 -17.265 1.00 88.81 87 THR A N 1
ATOM 709 C CA . THR A 1 87 ? 4.583 -7.638 -18.173 1.00 88.81 87 THR A CA 1
ATOM 710 C C . THR A 1 87 ? 4.966 -7.425 -19.633 1.00 88.81 87 THR A C 1
ATOM 712 O O . THR A 1 87 ? 4.719 -8.299 -20.458 1.00 88.81 87 THR A O 1
ATOM 715 N N . GLY A 1 88 ? 5.532 -6.262 -19.968 1.00 83.25 88 GLY A N 1
ATOM 716 C CA . GLY A 1 88 ? 5.778 -5.837 -21.348 1.00 83.25 88 GLY A CA 1
ATOM 717 C C . GLY A 1 88 ? 4.518 -5.398 -22.104 1.00 83.25 88 GLY A C 1
ATOM 718 O O . GLY A 1 88 ? 4.634 -4.836 -23.189 1.00 83.25 88 GLY A O 1
ATOM 719 N N . ALA A 1 89 ? 3.323 -5.601 -21.538 1.00 83.88 89 ALA A N 1
ATOM 720 C CA . ALA A 1 89 ? 2.086 -5.050 -22.069 1.00 83.88 89 ALA A CA 1
ATOM 721 C C . ALA A 1 89 ? 1.926 -3.587 -21.632 1.00 83.88 89 ALA A C 1
ATOM 723 O O . ALA A 1 89 ? 2.125 -3.250 -20.460 1.00 83.88 89 ALA A O 1
ATOM 724 N N . SER A 1 90 ? 1.520 -2.731 -22.565 1.00 85.00 90 SER A N 1
ATOM 725 C CA . SER A 1 90 ? 1.263 -1.313 -22.327 1.00 85.00 90 SER A CA 1
ATOM 726 C C . SER A 1 90 ? -0.069 -0.883 -22.936 1.00 85.00 90 SER A C 1
ATOM 728 O O . SER A 1 90 ? -0.608 -1.520 -23.842 1.00 85.00 90 SER A O 1
ATOM 730 N N . SER A 1 91 ? -0.625 0.197 -22.400 1.00 80.19 91 SER A N 1
ATOM 731 C CA . SER A 1 91 ? -1.804 0.885 -22.920 1.00 80.19 91 SER A CA 1
ATOM 732 C C . SER A 1 91 ? -1.547 2.391 -22.966 1.00 80.19 91 SER A C 1
ATOM 734 O O . SER A 1 91 ? -0.510 2.869 -22.503 1.00 80.19 91 SER A O 1
ATOM 736 N N . ILE A 1 92 ? -2.523 3.161 -23.456 1.00 76.88 92 ILE A N 1
ATOM 737 C CA . ILE A 1 92 ? -2.489 4.631 -23.369 1.00 76.88 92 ILE A CA 1
ATOM 738 C C . ILE A 1 92 ? -2.429 5.144 -21.918 1.00 76.88 92 ILE A C 1
ATOM 740 O O . ILE A 1 92 ? -2.043 6.285 -21.696 1.00 76.88 92 ILE A O 1
ATOM 744 N N . PHE A 1 93 ? -2.784 4.301 -20.942 1.00 73.00 93 PHE A N 1
ATOM 745 C CA . PHE A 1 93 ? -2.752 4.602 -19.510 1.00 73.00 93 PHE A CA 1
ATOM 746 C C . PHE A 1 93 ? -1.485 4.077 -18.813 1.00 73.00 93 PHE A C 1
ATOM 748 O O . PHE A 1 93 ? -1.391 4.128 -17.592 1.00 73.00 93 PHE A O 1
ATOM 755 N N . GLY A 1 94 ? -0.505 3.572 -19.571 1.00 78.19 94 GLY A N 1
ATOM 756 C CA . GLY A 1 94 ? 0.769 3.082 -19.045 1.00 78.19 94 GLY A CA 1
ATOM 757 C C . GLY A 1 94 ? 0.924 1.562 -19.086 1.00 78.19 94 GLY A C 1
ATOM 758 O O . GLY A 1 94 ? 0.158 0.847 -19.742 1.00 78.19 94 GLY A O 1
ATOM 759 N N . ASN A 1 95 ? 1.974 1.079 -18.420 1.00 88.31 95 ASN A N 1
ATOM 760 C CA . ASN A 1 95 ? 2.383 -0.325 -18.434 1.00 88.31 95 ASN A CA 1
ATOM 761 C C . ASN A 1 95 ? 1.586 -1.156 -17.427 1.00 88.31 95 ASN A C 1
ATOM 763 O O . ASN A 1 95 ? 1.257 -0.693 -16.335 1.00 88.31 95 ASN A O 1
ATOM 767 N N . PHE A 1 96 ? 1.331 -2.414 -17.776 1.00 91.50 96 PHE A N 1
ATOM 768 C CA . PHE A 1 96 ? 0.691 -3.365 -16.878 1.00 91.50 96 PHE A CA 1
ATOM 769 C C . PHE A 1 96 ? 1.729 -4.114 -16.041 1.00 91.50 96 PHE A C 1
ATOM 771 O O . PHE A 1 96 ? 2.713 -4.656 -16.563 1.00 91.50 96 PHE A O 1
ATOM 778 N N . TYR A 1 97 ? 1.459 -4.211 -14.741 1.00 95.31 97 TYR A N 1
ATOM 779 C CA . TYR A 1 97 ? 2.319 -4.882 -13.771 1.00 95.31 97 TYR A CA 1
ATOM 780 C C . TYR A 1 97 ? 1.561 -6.008 -13.075 1.00 95.31 97 TYR A C 1
ATOM 782 O O . TYR A 1 97 ? 0.408 -5.833 -12.691 1.00 95.31 97 TYR A O 1
ATOM 790 N N . LYS A 1 98 ? 2.204 -7.162 -12.892 1.00 96.69 98 LYS A N 1
ATOM 791 C CA . LYS A 1 98 ? 1.672 -8.274 -12.090 1.00 96.69 98 LYS A CA 1
ATOM 792 C C . LYS A 1 98 ? 2.284 -8.265 -10.687 1.00 96.69 98 LYS A C 1
ATOM 794 O O . LYS A 1 98 ? 3.466 -7.941 -10.556 1.00 96.69 98 LYS A O 1
ATOM 799 N N . PRO A 1 99 ? 1.532 -8.639 -9.640 1.00 97.69 99 PRO A N 1
ATOM 800 C CA . PRO A 1 99 ? 2.080 -8.770 -8.298 1.00 97.69 99 PRO A CA 1
ATOM 801 C C . PRO A 1 99 ? 3.015 -9.976 -8.213 1.00 97.69 99 PRO A C 1
ATOM 803 O O . PRO A 1 99 ? 2.725 -11.043 -8.759 1.00 97.69 99 PRO A O 1
ATOM 806 N N . THR A 1 100 ? 4.118 -9.830 -7.484 1.00 98.19 100 THR A N 1
ATOM 807 C CA . THR A 1 100 ? 4.925 -10.984 -7.068 1.00 98.19 100 THR A CA 1
ATOM 808 C C . THR A 1 100 ? 4.284 -11.684 -5.869 1.00 98.19 100 THR A C 1
ATOM 810 O O . THR A 1 100 ? 3.437 -11.120 -5.169 1.00 98.19 100 THR A O 1
ATOM 813 N N . GLU A 1 101 ? 4.740 -12.899 -5.561 1.00 97.88 101 GLU A N 1
ATOM 814 C CA . GLU A 1 101 ? 4.367 -13.572 -4.309 1.00 97.88 101 GLU A CA 1
ATOM 815 C C . GLU A 1 101 ? 4.798 -12.772 -3.069 1.00 97.88 101 GLU A C 1
ATOM 817 O O . GLU A 1 101 ? 4.083 -12.752 -2.069 1.00 97.88 101 GLU A O 1
ATOM 822 N N . ASN A 1 102 ? 5.906 -12.024 -3.148 1.00 97.94 102 ASN A N 1
ATOM 823 C CA . ASN A 1 102 ? 6.339 -11.141 -2.061 1.00 97.94 102 ASN A CA 1
ATOM 824 C C . ASN A 1 102 ? 5.337 -10.019 -1.805 1.00 97.94 102 ASN A C 1
ATOM 826 O O . ASN A 1 102 ? 5.089 -9.680 -0.650 1.00 97.94 102 ASN A O 1
ATOM 830 N N . LEU A 1 103 ? 4.742 -9.460 -2.861 1.00 97.75 103 LEU A N 1
ATOM 831 C CA . LEU A 1 103 ? 3.722 -8.440 -2.687 1.00 97.75 103 LEU A CA 1
ATOM 832 C C . LEU A 1 103 ? 2.448 -9.011 -2.074 1.00 97.75 103 LEU A C 1
ATOM 834 O O . LEU A 1 103 ? 1.934 -8.444 -1.115 1.00 97.75 103 LEU A O 1
ATOM 838 N N . LYS A 1 104 ? 1.964 -10.153 -2.570 1.00 97.44 104 LYS A N 1
ATOM 839 C CA . LYS A 1 104 ? 0.789 -10.820 -1.988 1.00 97.44 104 LYS A CA 1
ATOM 840 C C . LYS A 1 104 ? 1.004 -11.135 -0.506 1.00 97.44 104 LYS A C 1
ATOM 842 O O . LYS A 1 104 ? 0.123 -10.873 0.313 1.00 97.44 104 LYS A O 1
ATOM 847 N N . LYS A 1 105 ? 2.192 -11.639 -0.155 1.00 97.81 105 LYS A N 1
ATOM 848 C CA . LYS A 1 105 ? 2.588 -11.900 1.232 1.00 97.81 105 LYS A CA 1
ATOM 849 C C . LYS A 1 105 ? 2.595 -10.619 2.068 1.00 97.81 105 LYS A C 1
ATOM 851 O O . LYS A 1 105 ? 1.974 -10.603 3.124 1.00 97.81 105 LYS A O 1
ATOM 856 N N . LEU A 1 106 ? 3.212 -9.543 1.575 1.00 97.62 106 LEU A N 1
ATOM 857 C CA . LEU A 1 106 ? 3.242 -8.245 2.256 1.00 97.62 106 LEU A CA 1
ATOM 858 C C . LEU A 1 106 ? 1.829 -7.709 2.531 1.00 97.62 106 LEU A C 1
ATOM 860 O O . LEU A 1 106 ? 1.532 -7.319 3.658 1.00 97.62 106 LEU A O 1
ATOM 864 N N . LEU A 1 107 ? 0.947 -7.724 1.528 1.00 96.44 107 LEU A N 1
ATOM 865 C CA . LEU A 1 107 ? -0.438 -7.262 1.673 1.00 96.44 107 LEU A CA 1
ATOM 866 C C . LEU A 1 107 ? -1.215 -8.117 2.686 1.00 96.44 107 LEU A C 1
ATOM 868 O O . LEU A 1 107 ? -1.974 -7.589 3.500 1.00 96.44 107 LEU A O 1
ATOM 872 N N . SER A 1 108 ? -0.998 -9.436 2.678 1.00 96.50 108 SER A N 1
ATOM 873 C CA . SER A 1 108 ? -1.591 -10.352 3.657 1.00 96.50 108 SER A CA 1
ATOM 874 C C . SER A 1 108 ? -1.096 -10.070 5.081 1.00 96.50 108 SER A C 1
ATOM 876 O O . SER A 1 108 ? -1.900 -9.975 6.010 1.00 96.50 108 SER A O 1
ATOM 878 N N . GLU A 1 109 ? 0.209 -9.861 5.262 1.00 96.88 109 GLU A N 1
ATOM 879 C CA . GLU A 1 109 ? 0.811 -9.508 6.552 1.00 96.88 109 GLU A CA 1
ATOM 880 C C . GLU A 1 109 ? 0.278 -8.172 7.078 1.00 96.88 109 GLU A C 1
ATOM 882 O O . GLU A 1 109 ? -0.104 -8.074 8.247 1.00 96.88 109 GLU A O 1
ATOM 887 N N . GLN A 1 110 ? 0.180 -7.160 6.214 1.00 96.38 110 GLN A N 1
ATOM 888 C CA . GLN A 1 110 ? -0.414 -5.871 6.554 1.00 96.38 110 GLN A CA 1
ATOM 889 C C . GLN A 1 110 ? -1.875 -6.020 6.988 1.00 96.38 110 GLN A C 1
ATOM 891 O O . GLN A 1 110 ? -2.265 -5.473 8.020 1.00 96.38 110 GLN A O 1
ATOM 896 N N . LEU A 1 111 ? -2.681 -6.798 6.259 1.00 95.38 111 LEU A N 1
ATOM 897 C CA . LEU A 1 111 ? -4.073 -7.063 6.625 1.00 95.38 111 LEU A CA 1
ATOM 898 C C . LEU A 1 111 ? -4.189 -7.772 7.982 1.00 95.38 111 LEU A C 1
ATOM 900 O O . LEU A 1 111 ? -5.040 -7.406 8.794 1.00 95.38 111 LEU A O 1
ATOM 904 N N . ASN A 1 112 ? -3.334 -8.758 8.250 1.00 95.81 112 ASN A N 1
ATOM 905 C CA . ASN A 1 112 ? -3.330 -9.477 9.524 1.00 95.81 112 ASN A CA 1
ATOM 906 C C . ASN A 1 112 ? -2.959 -8.553 10.690 1.00 95.81 112 ASN A C 1
ATOM 908 O O . ASN A 1 112 ? -3.659 -8.539 11.702 1.00 95.81 112 ASN A O 1
ATOM 912 N N . GLN A 1 113 ? -1.932 -7.714 10.526 1.00 95.25 113 GLN A N 1
ATOM 913 C CA . GLN A 1 113 ? -1.558 -6.706 11.526 1.00 95.25 113 GLN A CA 1
ATOM 914 C C . GLN A 1 113 ? -2.709 -5.728 11.798 1.00 95.25 113 GLN A C 1
ATOM 916 O O . GLN A 1 113 ? -2.973 -5.387 12.949 1.00 95.25 113 GLN A O 1
ATOM 921 N N . ARG A 1 114 ? -3.453 -5.320 10.762 1.00 94.69 114 ARG A N 1
ATOM 922 C CA . ARG A 1 114 ? -4.640 -4.464 10.924 1.00 94.69 114 ARG A CA 1
ATOM 923 C C . ARG A 1 114 ? -5.731 -5.133 11.748 1.00 94.69 114 ARG A C 1
ATOM 925 O O . ARG A 1 114 ? -6.282 -4.500 12.644 1.00 94.69 114 ARG A O 1
ATOM 932 N N . LYS A 1 115 ? -6.029 -6.406 11.476 1.00 93.06 115 LYS A N 1
ATOM 933 C CA . LYS A 1 115 ? -7.015 -7.180 12.250 1.00 93.06 115 LYS A CA 1
ATOM 934 C C . LYS A 1 115 ? -6.606 -7.316 13.716 1.00 93.06 115 LYS A C 1
ATOM 936 O O . LYS A 1 115 ? -7.448 -7.126 14.589 1.00 93.06 115 LYS A O 1
ATOM 941 N N . GLN A 1 116 ? -5.325 -7.576 13.981 1.00 93.06 116 GLN A N 1
ATOM 942 C CA . GLN A 1 116 ? -4.781 -7.652 15.341 1.00 93.06 116 GLN A CA 1
ATOM 943 C C . GLN A 1 116 ? -4.935 -6.323 16.088 1.00 93.06 116 GLN A C 1
ATOM 945 O O . GLN A 1 116 ? -5.472 -6.302 17.191 1.00 93.06 116 GLN A O 1
ATOM 950 N N . LEU A 1 117 ? -4.549 -5.206 15.463 1.00 93.00 117 LEU A N 1
ATOM 951 C CA . LEU A 1 117 ? -4.697 -3.865 16.042 1.00 93.00 117 LEU A CA 1
ATOM 952 C C . LEU A 1 117 ? -6.166 -3.467 16.264 1.00 93.00 117 LEU A C 1
ATOM 954 O O . LEU A 1 117 ? -6.463 -2.677 17.156 1.00 93.00 117 LEU A O 1
ATOM 958 N N . ALA A 1 118 ? -7.089 -4.022 15.477 1.00 88.69 118 ALA A N 1
ATOM 959 C CA . ALA A 1 118 ? -8.527 -3.830 15.643 1.00 88.69 118 ALA A CA 1
ATOM 960 C C . ALA A 1 118 ? -9.169 -4.770 16.686 1.00 88.69 118 ALA A C 1
ATOM 962 O O . ALA A 1 118 ? -10.363 -4.638 16.955 1.00 88.69 118 ALA A O 1
ATOM 963 N N . GLY A 1 119 ? -8.417 -5.718 17.260 1.00 85.69 119 GLY A N 1
ATOM 964 C CA . GLY A 1 119 ? -8.940 -6.710 18.206 1.00 85.69 119 GLY A CA 1
ATOM 965 C C . GLY A 1 119 ? -9.846 -7.770 17.566 1.00 85.69 119 GLY A C 1
ATOM 966 O O . GLY A 1 119 ? -10.725 -8.299 18.235 1.00 85.69 119 GLY A O 1
ATOM 967 N N . VAL A 1 120 ? -9.660 -8.057 16.272 1.00 80.12 120 VAL A N 1
ATOM 968 C CA . VAL A 1 120 ? -10.429 -9.050 15.487 1.00 80.12 120 VAL A CA 1
ATOM 969 C C . VAL A 1 120 ? -9.629 -10.360 15.324 1.00 80.12 120 VAL A C 1
ATOM 971 O O . VAL A 1 120 ? -9.835 -11.100 14.368 1.00 80.12 120 VAL A O 1
ATOM 974 N N . ALA A 1 121 ? -8.653 -10.602 16.207 1.00 57.53 121 ALA A N 1
ATOM 975 C CA . ALA A 1 121 ? -7.748 -11.754 16.147 1.00 57.53 121 ALA A CA 1
ATOM 976 C C . ALA A 1 121 ? -8.428 -13.063 16.569 1.00 57.53 1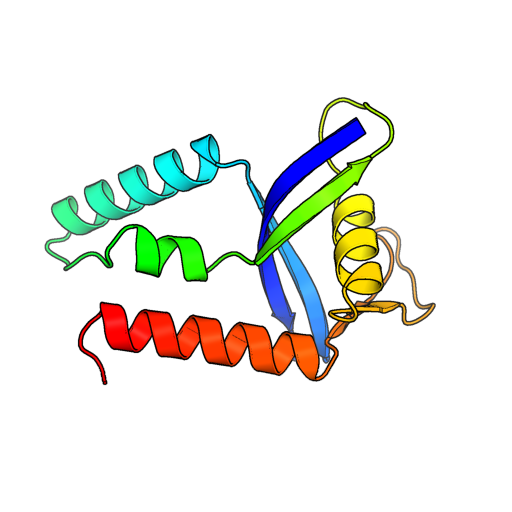21 ALA A C 1
ATOM 978 O O . ALA A 1 121 ? -9.171 -13.039 17.576 1.00 57.53 121 ALA A O 1
#

Sequence (121 aa):
MKAEFYVNIEVLESGYIYLNSIEDEEDVLNSYQRHVDFAKKIGKKTECLEGFKKKYIHLNVKFDGRKGVEDSDVMRALVRKNLALETGASSIFGNFYKPTENLKKLLSEQLNQRKQLAGVA

Organism: NCBI:txid1925020